Protein AF-A0A7X7YMW9-F1 (afdb_monomer)

Sequence (75 aa):
MLSVGHILTALLLIAFSIPLALGSIKMNPLYGVRIKKAFESEENWYKINKYGGRRLIFWSIVLICISIASLFCNQ

pLDDT: mean 95.55, std 7.61, range [54.41, 98.75]

Mean predicted aligned error: 3.04 Å

Solvent-accessible surface area (backbone atoms only — not comparable to full-atom values): 4104 Å² total; per-residue (Å²): 113,67,47,60,50,52,38,54,52,25,52,51,49,32,62,70,14,48,49,30,43,73,49,76,64,72,92,61,97,86,67,77,67,85,50,74,69,26,73,75,38,72,68,39,29,41,56,49,20,23,50,49,15,48,52,4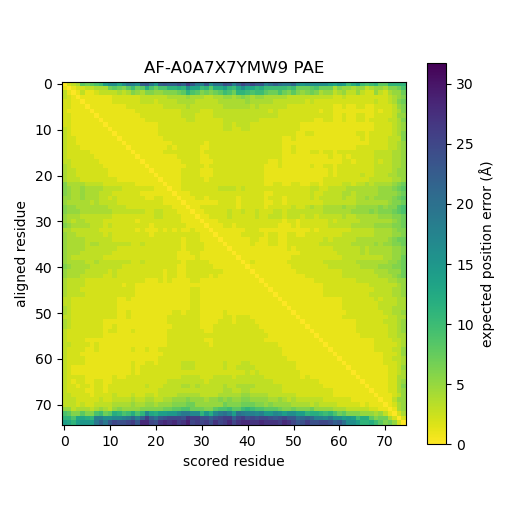7,32,54,53,23,51,52,48,36,54,52,30,56,51,46,62,68,71,75,103

Foldseek 3Di:
DVLVVLLVVLVVLLVLLVCLLVLVDFDDCPHFDDDPQLPPDRVSVNVRSNVVSVVSNVVSVVSNVVSVVCVVVVD

Radius of gyration: 15.01 Å; Cα contacts (8 Å, |Δi|>4): 73; chains: 1; bounding box: 26×20×46 Å

Structure (mmCIF, N/CA/C/O backbone):
data_AF-A0A7X7YMW9-F1
#
_entry.id   AF-A0A7X7YMW9-F1
#
loop_
_atom_site.group_PDB
_atom_site.id
_atom_site.type_symbol
_atom_site.label_atom_id
_atom_site.label_alt_id
_atom_site.label_comp_id
_atom_site.label_asym_id
_atom_site.label_entity_id
_atom_site.label_seq_id
_atom_site.pdbx_PDB_ins_code
_atom_site.Cartn_x
_atom_site.Cartn_y
_atom_site.Cartn_z
_atom_site.occupancy
_atom_site.B_iso_or_equiv
_atom_site.auth_seq_id
_atom_site.auth_comp_id
_atom_site.auth_asym_id
_atom_site.auth_atom_id
_atom_site.pdbx_PDB_model_num
ATOM 1 N N . MET A 1 1 ? 1.584 -2.230 -26.323 1.00 67.44 1 MET A N 1
ATOM 2 C CA . MET A 1 1 ? 0.601 -1.380 -25.602 1.00 67.44 1 MET A CA 1
ATOM 3 C C . MET A 1 1 ? 0.245 -1.943 -24.224 1.00 67.44 1 MET A C 1
ATOM 5 O O . MET A 1 1 ? 0.286 -1.188 -23.263 1.00 67.44 1 MET A O 1
ATOM 9 N N . LEU A 1 2 ? -0.022 -3.250 -24.093 1.00 86.62 2 LEU A N 1
ATOM 10 C CA . LEU A 1 2 ? -0.394 -3.882 -22.816 1.00 86.62 2 LEU A CA 1
ATOM 11 C C . LEU A 1 2 ? 0.669 -3.745 -21.701 1.00 86.62 2 LEU A C 1
ATOM 13 O O . LEU A 1 2 ? 0.337 -3.309 -20.603 1.00 86.62 2 LEU A O 1
ATOM 17 N N . SER A 1 3 ? 1.950 -4.020 -21.982 1.00 91.19 3 SER A N 1
ATOM 18 C CA . SER A 1 3 ? 3.023 -3.932 -20.971 1.00 91.19 3 SER A CA 1
ATOM 19 C C . SER A 1 3 ? 3.240 -2.511 -20.441 1.00 91.19 3 SER A C 1
ATOM 21 O O . SER A 1 3 ? 3.479 -2.325 -19.252 1.00 91.19 3 SER A O 1
ATOM 23 N N . VAL A 1 4 ? 3.093 -1.496 -21.301 1.00 92.69 4 VAL A N 1
ATOM 24 C CA . VAL A 1 4 ? 3.143 -0.083 -20.887 1.00 92.69 4 VAL A CA 1
ATOM 25 C C . VAL A 1 4 ? 1.977 0.238 -19.950 1.00 92.69 4 VAL A C 1
ATOM 27 O O . VAL A 1 4 ? 2.180 0.878 -18.921 1.00 92.69 4 VAL A O 1
ATOM 30 N N . GLY A 1 5 ? 0.775 -0.267 -20.253 1.00 95.62 5 GLY A N 1
ATOM 31 C CA . GLY A 1 5 ? -0.387 -0.155 -19.370 1.00 95.62 5 GLY A CA 1
ATOM 32 C C . GLY A 1 5 ? -0.126 -0.744 -17.982 1.00 95.62 5 GLY A C 1
ATOM 33 O O . GLY A 1 5 ? -0.359 -0.069 -16.984 1.00 95.62 5 GLY A O 1
ATOM 34 N N . HIS A 1 6 ? 0.440 -1.953 -17.904 1.00 95.69 6 HIS A N 1
ATOM 35 C CA . HIS A 1 6 ? 0.780 -2.586 -16.624 1.00 95.69 6 HIS A CA 1
ATOM 36 C C . HIS A 1 6 ? 1.809 -1.794 -15.810 1.00 95.69 6 HIS A C 1
ATOM 38 O O . HIS A 1 6 ? 1.650 -1.673 -14.596 1.00 95.69 6 HIS A O 1
ATOM 44 N N . ILE A 1 7 ? 2.827 -1.216 -16.460 1.00 97.19 7 ILE A N 1
ATOM 45 C CA . ILE A 1 7 ? 3.813 -0.358 -15.785 1.00 97.19 7 ILE A CA 1
ATOM 46 C C . ILE A 1 7 ? 3.121 0.867 -15.177 1.00 97.19 7 ILE A C 1
ATOM 48 O O . ILE A 1 7 ? 3.331 1.164 -14.002 1.00 97.19 7 ILE A O 1
ATOM 52 N N . LEU A 1 8 ? 2.251 1.545 -15.933 1.00 97.69 8 LEU A N 1
ATOM 53 C CA . LEU A 1 8 ? 1.505 2.705 -15.432 1.00 97.69 8 LEU A CA 1
ATOM 54 C C . LEU A 1 8 ? 0.581 2.334 -14.265 1.00 97.69 8 LEU A C 1
ATOM 56 O O . LEU A 1 8 ? 0.557 3.032 -13.250 1.00 97.69 8 LEU A O 1
ATOM 60 N N . THR A 1 9 ? -0.139 1.213 -14.364 1.00 97.62 9 THR A N 1
ATOM 61 C CA . THR A 1 9 ? -0.976 0.706 -13.268 1.00 97.62 9 THR A CA 1
ATOM 62 C C . THR A 1 9 ? -0.145 0.395 -12.023 1.00 97.62 9 THR A C 1
ATOM 64 O O . THR A 1 9 ? -0.532 0.783 -10.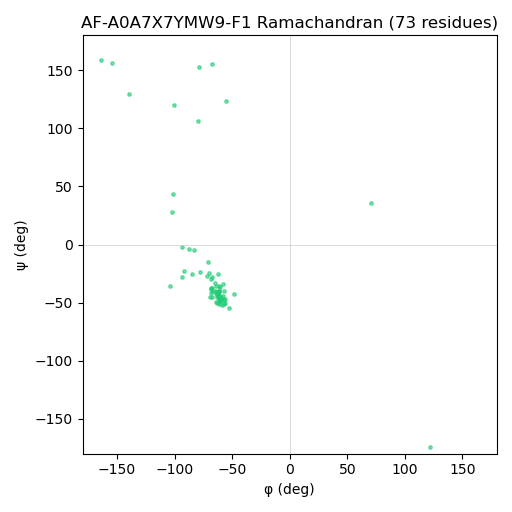923 1.00 97.62 9 THR A O 1
ATOM 67 N N . ALA A 1 10 ? 1.012 -0.251 -12.170 1.00 98.19 10 ALA A N 1
ATOM 68 C CA . ALA A 1 10 ? 1.892 -0.567 -11.049 1.00 98.19 10 ALA A CA 1
ATOM 69 C C . ALA A 1 10 ? 2.440 0.696 -10.365 1.00 98.19 10 ALA A C 1
ATOM 71 O O . ALA A 1 10 ? 2.463 0.769 -9.137 1.00 98.19 10 ALA A O 1
ATOM 72 N N . LEU A 1 11 ? 2.824 1.718 -11.137 1.00 98.50 11 LEU A N 1
ATOM 73 C CA . LEU A 1 11 ? 3.264 3.007 -10.594 1.00 98.50 11 LEU A CA 1
ATOM 74 C C . LEU A 1 11 ? 2.149 3.704 -9.802 1.00 98.50 11 LEU A C 1
ATOM 76 O O . LEU A 1 11 ? 2.404 4.215 -8.711 1.00 98.50 11 LEU A O 1
ATOM 80 N N . LEU A 1 12 ? 0.907 3.669 -10.298 1.00 98.44 12 LEU A N 1
ATOM 81 C CA . LEU A 1 12 ? -0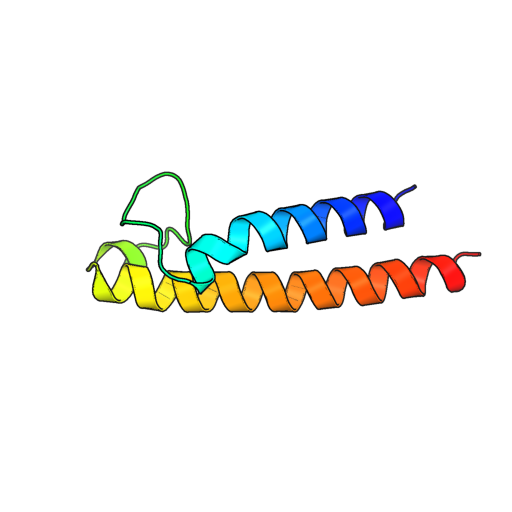.259 4.175 -9.566 1.00 98.44 12 LEU A CA 1
ATOM 82 C C . LEU A 1 12 ? -0.478 3.413 -8.254 1.00 98.44 12 LEU A C 1
ATOM 84 O O . LEU A 1 12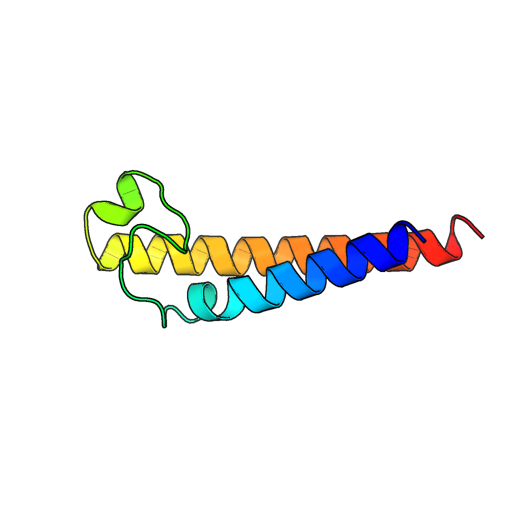 ? -0.675 4.033 -7.209 1.00 98.44 12 LEU A O 1
ATOM 88 N N . LEU A 1 13 ? -0.398 2.079 -8.276 1.00 98.31 13 LEU A N 1
ATOM 89 C CA . LEU A 1 13 ? -0.525 1.259 -7.068 1.00 98.31 13 LEU A CA 1
ATOM 90 C C . LEU A 1 13 ? 0.571 1.573 -6.046 1.00 98.31 13 LEU A C 1
ATOM 92 O O . LEU A 1 13 ? 0.272 1.666 -4.855 1.00 98.31 13 LEU A O 1
ATOM 96 N N . ILE A 1 14 ? 1.815 1.794 -6.484 1.00 98.75 14 ILE A N 1
ATOM 97 C CA . ILE A 1 14 ? 2.912 2.232 -5.609 1.00 98.75 14 ILE A CA 1
ATOM 98 C C . ILE A 1 14 ? 2.576 3.586 -4.986 1.00 98.75 14 ILE A C 1
ATOM 100 O O . ILE A 1 14 ? 2.617 3.707 -3.761 1.00 98.75 14 ILE A O 1
ATOM 104 N N . ALA A 1 15 ? 2.184 4.574 -5.795 1.00 98.56 15 ALA A N 1
ATOM 105 C CA . ALA A 1 15 ? 1.843 5.912 -5.316 1.00 98.56 15 ALA A CA 1
ATOM 106 C C . ALA A 1 15 ? 0.739 5.871 -4.246 1.00 98.56 15 ALA A C 1
ATOM 108 O O . ALA A 1 15 ? 0.903 6.433 -3.163 1.00 98.56 15 ALA A O 1
ATOM 109 N N . PHE A 1 16 ? -0.339 5.119 -4.489 1.00 98.00 16 PHE A N 1
ATOM 110 C CA . PHE A 1 16 ? -1.412 4.922 -3.512 1.00 98.00 16 PHE A CA 1
ATO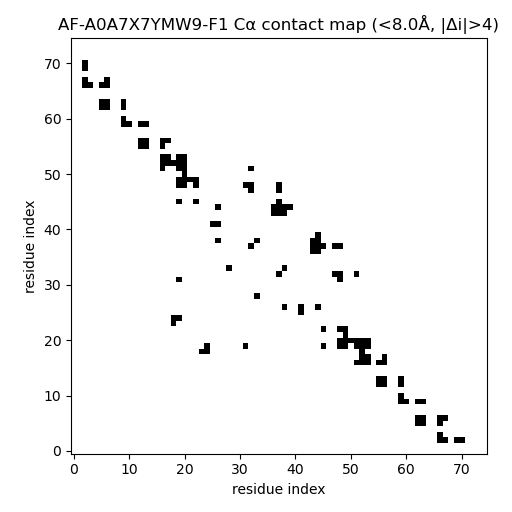M 111 C C . PHE A 1 16 ? -1.020 4.041 -2.321 1.00 98.00 16 PHE A C 1
ATOM 113 O O . PHE A 1 16 ? -1.725 4.032 -1.318 1.00 98.00 16 PHE A O 1
ATOM 120 N N . SER A 1 17 ? 0.074 3.292 -2.376 1.00 98.44 17 SER A N 1
ATOM 121 C CA . SER A 1 17 ? 0.507 2.449 -1.256 1.00 98.44 17 SER A CA 1
ATOM 122 C C . SER A 1 17 ? 1.469 3.160 -0.309 1.00 98.44 17 SER A C 1
ATOM 124 O O . SER A 1 17 ? 1.559 2.777 0.859 1.00 98.44 17 SER A O 1
ATOM 126 N N . ILE A 1 18 ? 2.172 4.197 -0.777 1.00 98.56 18 ILE A N 1
ATOM 127 C CA . ILE A 1 18 ? 3.160 4.942 0.017 1.00 98.56 18 ILE A CA 1
ATOM 128 C C . ILE A 1 18 ? 2.548 5.528 1.304 1.00 98.56 18 ILE A C 1
ATOM 130 O O . ILE A 1 18 ? 3.088 5.242 2.376 1.00 98.56 18 ILE A O 1
ATOM 134 N N . PRO A 1 19 ? 1.414 6.260 1.279 1.00 98.25 19 PRO A N 1
ATOM 135 C CA . PRO A 1 19 ? 0.836 6.818 2.505 1.00 98.25 19 PRO A CA 1
ATOM 136 C C . PRO A 1 19 ? 0.441 5.739 3.525 1.00 98.25 19 PRO A C 1
ATOM 138 O O . PRO A 1 19 ? 0.627 5.905 4.733 1.00 98.25 19 PRO A O 1
ATOM 141 N N . LEU A 1 20 ? -0.040 4.587 3.044 1.00 98.00 20 LEU A N 1
ATOM 142 C CA . LEU A 1 20 ? -0.378 3.437 3.886 1.00 98.00 20 LEU A CA 1
ATOM 143 C C . LEU A 1 20 ? 0.876 2.815 4.517 1.00 98.00 20 LEU A C 1
ATOM 145 O O . LEU A 1 20 ? 0.896 2.558 5.719 1.00 98.00 20 LEU A O 1
ATOM 149 N N . ALA A 1 21 ? 1.942 2.628 3.731 1.00 98.44 21 ALA A N 1
ATOM 150 C CA . ALA A 1 21 ? 3.215 2.061 4.180 1.00 98.44 21 ALA A CA 1
ATOM 151 C C . ALA A 1 21 ? 3.936 2.944 5.215 1.00 98.44 21 ALA A C 1
ATOM 153 O O . ALA A 1 21 ? 4.599 2.418 6.118 1.00 98.44 21 ALA A O 1
ATOM 154 N N . LEU A 1 22 ? 3.784 4.267 5.098 1.00 98.25 22 LEU A N 1
ATOM 155 C CA . LEU A 1 22 ? 4.270 5.253 6.066 1.00 98.25 22 LEU A CA 1
ATOM 156 C C . LEU A 1 22 ? 3.365 5.347 7.304 1.00 98.25 22 LEU A C 1
ATOM 158 O O . LEU A 1 22 ? 3.827 5.705 8.386 1.00 98.25 22 LEU A O 1
ATOM 162 N N . GLY A 1 23 ? 2.094 4.957 7.182 1.00 97.38 23 GLY A N 1
ATOM 163 C CA . GLY A 1 23 ? 1.097 5.088 8.241 1.00 97.38 23 GLY A CA 1
ATOM 164 C C . GLY A 1 23 ? 0.690 6.536 8.491 1.00 97.38 23 GLY A C 1
ATOM 165 O O . GLY A 1 23 ? 0.458 6.906 9.634 1.00 97.38 23 GLY A O 1
ATOM 166 N N . SER A 1 24 ? 0.626 7.355 7.440 1.00 97.25 24 SER A N 1
ATOM 167 C CA . SER A 1 24 ? 0.198 8.759 7.520 1.00 97.25 24 SER A CA 1
ATOM 168 C C . SER A 1 24 ? -1.319 8.942 7.385 1.00 97.25 24 SER A C 1
ATOM 170 O O . SER A 1 24 ? -1.827 10.056 7.495 1.00 97.25 24 SER A O 1
ATOM 172 N N . ILE A 1 25 ? -2.054 7.855 7.142 1.00 97.56 25 ILE A N 1
ATOM 173 C CA . ILE A 1 25 ? -3.493 7.869 6.874 1.00 97.56 25 ILE A CA 1
ATOM 174 C C . ILE A 1 25 ? -4.262 7.481 8.131 1.00 97.56 25 ILE A C 1
ATOM 176 O O . ILE A 1 25 ? -4.115 6.363 8.625 1.00 97.56 25 ILE A O 1
ATOM 180 N N . LYS A 1 26 ? -5.119 8.387 8.612 1.00 97.62 26 LYS A N 1
ATOM 181 C CA . LYS A 1 26 ? -6.052 8.117 9.715 1.00 97.62 26 LYS A CA 1
ATOM 182 C C . LYS A 1 26 ? -7.123 7.102 9.305 1.00 97.62 26 LYS A C 1
ATOM 184 O O . LYS A 1 26 ? -7.453 6.975 8.123 1.00 97.62 26 LYS A O 1
ATOM 189 N N . MET A 1 27 ? -7.683 6.410 10.296 1.00 98.06 27 MET A N 1
ATOM 190 C CA . MET A 1 27 ? -8.768 5.448 10.099 1.00 98.06 27 MET A CA 1
ATOM 191 C C . MET A 1 27 ? -9.958 6.090 9.385 1.00 98.06 27 MET A C 1
ATOM 193 O O . MET A 1 27 ? -10.482 7.108 9.828 1.00 98.06 27 MET A O 1
ATOM 197 N N . ASN A 1 28 ? -10.355 5.513 8.249 1.00 97.19 28 ASN A N 1
ATOM 198 C CA . ASN A 1 28 ? -11.412 6.056 7.400 1.00 97.19 28 ASN A CA 1
ATOM 199 C C . ASN A 1 28 ? -12.090 4.944 6.565 1.00 97.19 28 ASN A C 1
ATOM 201 O O . ASN A 1 28 ? -11.474 3.910 6.298 1.00 97.19 28 ASN A O 1
ATOM 205 N N . PRO A 1 29 ? -13.343 5.136 6.116 1.00 95.31 29 PRO A N 1
ATOM 206 C CA . PRO A 1 29 ? -14.088 4.104 5.391 1.00 95.31 29 PRO A CA 1
ATOM 207 C C . PRO A 1 29 ? -13.780 4.027 3.882 1.00 95.31 29 PRO A C 1
ATOM 209 O O . PRO A 1 29 ? -14.294 3.132 3.204 1.00 95.31 29 PRO A O 1
ATOM 212 N N . LEU A 1 30 ? -12.959 4.929 3.332 1.00 96.50 30 LEU A N 1
ATOM 213 C CA . LEU A 1 30 ? -12.770 5.084 1.882 1.00 96.50 30 LEU A CA 1
ATOM 214 C C . LEU A 1 30 ? -11.448 4.505 1.370 1.00 96.50 30 LEU A C 1
ATOM 216 O O . LEU A 1 30 ? -11.407 3.952 0.275 1.00 96.50 30 LEU A O 1
ATOM 220 N N . TYR A 1 31 ? -10.378 4.600 2.1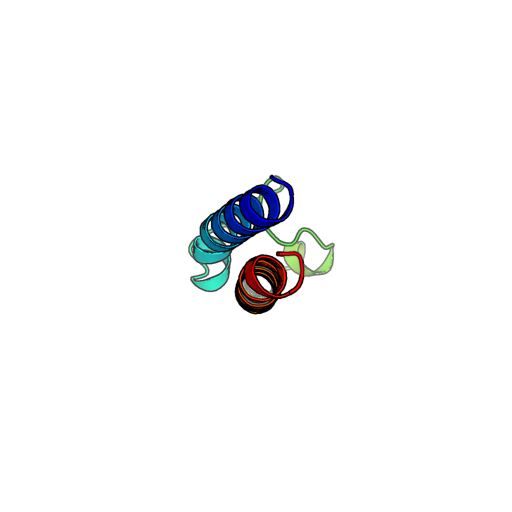54 1.00 96.50 31 TYR A N 1
ATOM 221 C CA . TYR A 1 31 ? -9.015 4.383 1.688 1.00 96.50 31 TYR A CA 1
ATOM 222 C C . TYR A 1 31 ? -8.169 3.613 2.706 1.00 96.50 31 TYR A C 1
ATOM 224 O O . TYR A 1 31 ? -8.110 3.974 3.881 1.00 96.50 31 TYR A O 1
ATOM 232 N N . GLY A 1 32 ? -7.506 2.557 2.225 1.00 97.19 32 GLY A N 1
ATOM 233 C CA . GLY A 1 32 ? -6.729 1.608 3.021 1.00 97.19 32 GLY A CA 1
ATOM 234 C C . GLY A 1 32 ? -7.221 0.163 2.883 1.00 97.19 32 GLY A C 1
ATOM 235 O O . GLY A 1 32 ? -8.117 -0.149 2.096 1.00 97.19 32 GLY A O 1
ATOM 236 N N . VAL A 1 33 ? -6.639 -0.736 3.673 1.00 97.62 33 VAL A N 1
ATOM 237 C CA . VAL A 1 33 ? -7.087 -2.121 3.849 1.00 97.62 33 VAL A CA 1
ATOM 238 C C . VAL A 1 33 ? -8.265 -2.131 4.824 1.00 97.62 33 VAL A C 1
ATOM 240 O O . VAL A 1 33 ? -8.098 -1.960 6.028 1.00 97.62 33 VAL A O 1
ATOM 243 N N . ARG A 1 34 ? -9.471 -2.338 4.291 1.00 97.00 34 ARG A N 1
ATOM 244 C CA . ARG A 1 34 ? -10.751 -2.145 4.999 1.00 97.00 34 ARG A CA 1
ATOM 245 C C . ARG A 1 34 ? -11.382 -3.452 5.480 1.00 97.00 34 ARG A C 1
ATOM 247 O O . ARG A 1 34 ? -12.577 -3.681 5.320 1.00 97.00 34 ARG A O 1
ATOM 254 N N . ILE A 1 35 ? -10.570 -4.335 6.048 1.00 97.69 35 ILE A N 1
ATOM 255 C CA . ILE A 1 35 ? -11.082 -5.544 6.705 1.00 97.69 35 ILE A CA 1
ATOM 256 C C . ILE A 1 35 ? -11.624 -5.189 8.094 1.00 97.69 35 ILE A C 1
ATOM 258 O O . ILE A 1 35 ? -11.119 -4.257 8.717 1.00 97.69 35 ILE A O 1
ATOM 262 N N . LYS A 1 36 ? -12.598 -5.950 8.620 1.00 97.88 36 LYS A N 1
ATOM 263 C CA . LYS A 1 36 ? -13.193 -5.699 9.954 1.00 97.88 36 LYS A CA 1
ATOM 264 C C . LYS A 1 36 ? -12.126 -5.495 11.038 1.00 97.88 36 LYS A C 1
ATOM 266 O O . LYS A 1 36 ? -12.202 -4.538 11.797 1.00 97.88 36 LYS A O 1
ATOM 271 N N . LYS A 1 37 ? -11.070 -6.317 11.010 1.00 98.31 37 LYS A N 1
ATOM 272 C CA . LYS A 1 37 ? -9.942 -6.255 11.950 1.00 98.31 37 LYS A CA 1
ATOM 273 C C . LYS A 1 37 ? -9.215 -4.904 11.963 1.00 98.31 37 LYS A C 1
ATOM 275 O O . LYS A 1 37 ? -8.741 -4.483 13.012 1.00 98.31 37 LYS A O 1
ATOM 280 N N . ALA A 1 38 ? -9.132 -4.222 10.818 1.00 98.00 38 ALA A N 1
ATOM 281 C CA . ALA A 1 38 ? -8.475 -2.920 10.702 1.00 98.00 38 ALA A CA 1
ATOM 282 C C . ALA A 1 38 ? -9.249 -1.802 11.409 1.00 98.00 38 ALA A C 1
ATOM 284 O O . ALA A 1 38 ? -8.637 -0.819 11.805 1.00 98.00 38 ALA A O 1
ATOM 285 N N . PHE A 1 39 ? -10.562 -1.962 11.591 1.00 98.44 39 PHE A N 1
ATOM 286 C CA . PHE A 1 39 ? -11.422 -0.979 12.251 1.00 98.44 39 PHE A CA 1
ATOM 287 C C . PHE A 1 39 ? -11.617 -1.230 13.752 1.00 98.44 39 PHE A C 1
ATOM 289 O O . PHE A 1 39 ? -12.290 -0.448 14.413 1.00 98.44 39 PHE A O 1
ATOM 296 N N . GLU A 1 40 ? -11.043 -2.300 14.309 1.00 98.44 40 GLU A N 1
ATOM 297 C CA . GLU A 1 40 ? -11.174 -2.606 15.742 1.00 98.44 40 GLU A CA 1
ATOM 298 C C . GLU A 1 40 ? -10.380 -1.644 16.641 1.00 98.44 40 GLU A C 1
ATOM 300 O O . GLU A 1 40 ? -10.735 -1.462 17.802 1.00 98.44 40 GLU A O 1
ATOM 305 N N . SER A 1 41 ? -9.297 -1.044 16.137 1.00 98.38 41 SER A N 1
ATOM 306 C CA . SER A 1 41 ? -8.493 -0.053 16.863 1.00 98.38 41 SER A CA 1
ATOM 307 C C . SER A 1 41 ? -7.585 0.734 15.915 1.00 98.38 41 SER A C 1
ATOM 309 O O . SER A 1 41 ? -7.230 0.246 14.840 1.00 98.38 41 SER A O 1
ATOM 311 N N . GLU A 1 42 ? -7.135 1.926 16.325 1.00 98.00 42 GLU A N 1
ATOM 312 C CA . GLU A 1 42 ? -6.135 2.691 15.560 1.00 98.00 42 GLU A CA 1
ATOM 313 C C . GLU A 1 42 ? -4.815 1.923 15.401 1.00 98.00 42 GLU A C 1
ATOM 315 O O . GLU A 1 42 ? -4.179 1.957 14.348 1.00 98.00 42 GLU A O 1
ATOM 320 N N . GLU A 1 43 ? -4.410 1.175 16.427 1.00 98.31 43 GLU A N 1
ATOM 321 C CA . GLU A 1 43 ? -3.215 0.339 16.362 1.00 98.31 43 GLU A CA 1
ATOM 322 C C . GLU A 1 43 ? -3.344 -0.737 15.272 1.00 98.31 43 GLU A C 1
ATOM 324 O O . GLU A 1 43 ? -2.429 -0.910 14.459 1.00 98.31 43 GLU A O 1
ATOM 329 N N . ASN A 1 44 ? -4.491 -1.425 15.205 1.00 98.56 44 ASN A N 1
ATOM 330 C CA . ASN A 1 44 ? -4.767 -2.402 14.153 1.00 98.56 44 ASN A CA 1
ATOM 331 C C . ASN A 1 44 ? -4.812 -1.734 12.780 1.00 98.56 44 ASN A C 1
ATOM 333 O O . ASN A 1 44 ? -4.230 -2.269 11.833 1.00 98.56 44 ASN A O 1
ATOM 337 N N . TRP A 1 45 ? -5.443 -0.561 12.681 1.00 98.62 45 TRP A N 1
ATOM 338 C CA . TRP A 1 45 ? -5.487 0.226 11.455 1.00 98.62 45 TRP A CA 1
ATOM 339 C C . TRP A 1 45 ? -4.080 0.458 10.902 1.00 98.62 45 TRP A C 1
ATOM 341 O O . TRP A 1 45 ? -3.802 0.088 9.758 1.00 98.62 45 TRP A O 1
ATOM 351 N N . TYR A 1 46 ? -3.169 1.003 11.714 1.00 98.56 46 TYR A N 1
ATOM 352 C CA . TYR A 1 46 ? -1.807 1.291 11.272 1.00 98.56 46 TYR A CA 1
ATOM 353 C C . TYR A 1 46 ? -0.994 0.022 11.011 1.00 98.56 46 TYR A C 1
ATOM 355 O O . TYR A 1 46 ? -0.282 -0.029 10.009 1.00 98.56 46 TYR A O 1
ATOM 363 N N . LYS A 1 47 ? -1.091 -1.016 11.854 1.00 98.62 47 LYS A N 1
ATOM 364 C CA . LYS A 1 47 ? -0.364 -2.282 11.640 1.00 98.62 47 LYS A CA 1
ATOM 365 C C . LYS A 1 47 ? -0.761 -2.938 10.317 1.00 98.62 47 LYS A C 1
ATOM 367 O O . LYS A 1 47 ? 0.109 -3.284 9.515 1.00 98.62 47 LYS A O 1
ATOM 372 N N . ILE A 1 48 ? -2.063 -3.064 10.063 1.00 98.69 48 ILE A N 1
ATOM 373 C CA . ILE A 1 48 ? -2.595 -3.720 8.864 1.00 98.69 48 ILE A CA 1
ATOM 374 C C . ILE A 1 48 ? -2.315 -2.882 7.616 1.00 98.69 48 ILE A C 1
ATOM 376 O O . ILE A 1 48 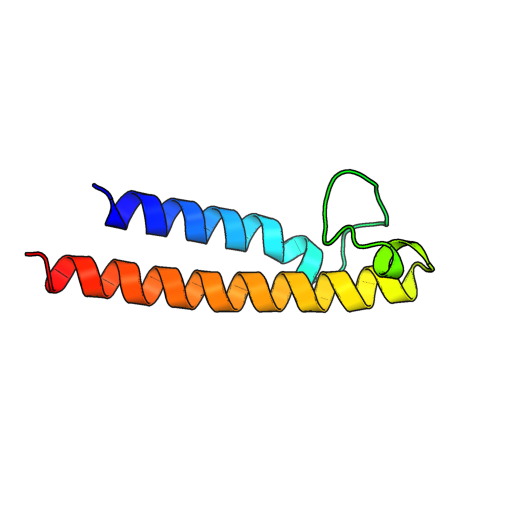? -1.842 -3.427 6.620 1.00 98.69 48 ILE A O 1
ATOM 380 N N . ASN A 1 49 ? -2.538 -1.565 7.657 1.00 98.62 49 ASN A N 1
ATOM 381 C CA . ASN A 1 49 ? -2.296 -0.702 6.499 1.00 98.62 49 ASN A CA 1
ATOM 382 C C . ASN A 1 49 ? -0.808 -0.569 6.159 1.00 98.62 49 ASN A C 1
ATOM 384 O O . ASN A 1 49 ? -0.463 -0.622 4.979 1.00 98.62 49 ASN A O 1
ATOM 388 N N . LYS A 1 50 ? 0.089 -0.487 7.154 1.00 98.69 50 LYS A N 1
ATOM 389 C CA . LYS A 1 50 ? 1.539 -0.499 6.898 1.00 98.69 50 LYS A CA 1
ATOM 390 C C . LYS A 1 50 ? 1.968 -1.798 6.226 1.00 98.69 50 LYS A C 1
ATOM 392 O O . LYS A 1 50 ? 2.728 -1.764 5.259 1.00 98.69 50 LYS A O 1
ATOM 397 N N . TYR A 1 51 ? 1.471 -2.937 6.709 1.00 98.62 51 TYR A N 1
ATOM 398 C CA . TYR A 1 51 ? 1.750 -4.233 6.095 1.00 98.62 51 TYR A CA 1
ATOM 399 C C . TYR A 1 51 ? 1.190 -4.321 4.668 1.00 98.62 51 TYR A C 1
ATOM 401 O O . TYR A 1 51 ? 1.928 -4.647 3.739 1.00 98.62 51 TYR A O 1
ATOM 409 N N . GLY A 1 52 ? -0.088 -3.979 4.481 1.00 98.31 52 GLY A N 1
ATOM 410 C CA . GLY A 1 52 ? -0.765 -4.005 3.186 1.00 98.31 52 GLY A CA 1
ATOM 411 C C . GLY A 1 52 ? -0.096 -3.100 2.154 1.00 98.31 52 GLY A C 1
ATOM 412 O O . GLY A 1 52 ? 0.217 -3.558 1.059 1.00 98.31 52 GLY A O 1
ATOM 413 N N . GLY A 1 53 ? 0.219 -1.856 2.528 1.00 98.44 53 GLY A N 1
ATOM 414 C CA . GLY A 1 53 ? 0.931 -0.910 1.669 1.00 98.44 53 GLY A CA 1
ATOM 415 C C . GLY A 1 53 ? 2.304 -1.434 1.245 1.00 98.44 53 GLY A C 1
ATOM 416 O O . GLY A 1 53 ? 2.619 -1.443 0.059 1.00 98.44 53 GLY A O 1
ATOM 417 N N . ARG A 1 54 ? 3.107 -1.968 2.177 1.00 98.69 54 ARG A N 1
ATOM 418 C CA . ARG A 1 54 ? 4.423 -2.556 1.849 1.00 98.69 54 ARG A CA 1
ATOM 419 C C . ARG A 1 54 ? 4.311 -3.755 0.907 1.00 98.69 54 ARG A C 1
ATOM 421 O O . ARG A 1 54 ? 5.115 -3.884 -0.013 1.00 98.69 54 ARG A O 1
ATOM 428 N N . ARG A 1 55 ? 3.322 -4.631 1.117 1.00 98.56 55 ARG A N 1
ATOM 429 C CA . ARG A 1 55 ? 3.088 -5.792 0.244 1.00 98.56 55 ARG A CA 1
ATOM 430 C C . ARG A 1 55 ? 2.631 -5.375 -1.148 1.00 98.56 55 ARG A C 1
ATOM 432 O O . ARG A 1 55 ? 3.115 -5.946 -2.120 1.00 98.56 55 ARG A O 1
ATOM 439 N N . LEU A 1 56 ? 1.764 -4.370 -1.252 1.00 98.31 56 LEU A N 1
ATOM 440 C CA . LEU A 1 56 ? 1.298 -3.867 -2.540 1.00 98.31 56 LEU A CA 1
ATOM 441 C C . LEU A 1 56 ? 2.424 -3.166 -3.318 1.00 98.31 56 LEU A C 1
ATOM 443 O O . LEU A 1 56 ? 2.548 -3.392 -4.520 1.00 98.31 56 LEU A O 1
ATOM 447 N N . ILE A 1 57 ? 3.308 -2.422 -2.640 1.00 98.75 57 ILE A N 1
ATOM 448 C CA . ILE A 1 57 ? 4.537 -1.873 -3.246 1.00 98.75 57 ILE A CA 1
ATOM 449 C C . ILE A 1 57 ? 5.415 -3.001 -3.792 1.00 98.75 57 ILE A C 1
ATOM 451 O O . ILE A 1 57 ? 5.789 -2.966 -4.961 1.00 98.75 57 ILE A O 1
ATOM 455 N N . PHE A 1 58 ? 5.711 -4.017 -2.975 1.00 98.75 58 PHE A N 1
ATOM 456 C CA . PHE A 1 58 ? 6.554 -5.144 -3.384 1.00 98.75 58 PHE A CA 1
ATOM 457 C C . PHE A 1 58 ? 6.016 -5.841 -4.642 1.00 98.75 58 PHE A C 1
ATOM 459 O O . PHE A 1 58 ? 6.745 -6.001 -5.618 1.00 98.75 58 PHE A O 1
ATOM 466 N N . TRP A 1 59 ? 4.731 -6.201 -4.659 1.00 98.56 59 TRP A N 1
ATOM 467 C CA . TRP A 1 59 ? 4.128 -6.869 -5.816 1.00 98.56 59 TRP A CA 1
ATOM 468 C C . TRP A 1 59 ? 4.015 -5.965 -7.046 1.00 98.56 59 TRP A C 1
ATOM 470 O O . TRP A 1 59 ? 4.134 -6.453 -8.167 1.00 98.56 59 TRP A O 1
ATOM 480 N N . SER A 1 60 ? 3.865 -4.653 -6.859 1.00 98.56 60 SER A N 1
ATOM 481 C CA . SER A 1 60 ? 3.898 -3.695 -7.968 1.00 98.56 60 SER A CA 1
ATOM 482 C C . SER A 1 60 ? 5.294 -3.599 -8.593 1.00 98.56 60 SER A C 1
ATOM 484 O O . SER A 1 60 ? 5.409 -3.535 -9.812 1.00 98.56 60 SER A O 1
ATOM 486 N N . ILE A 1 61 ? 6.364 -3.667 -7.791 1.00 98.62 61 ILE A N 1
ATOM 487 C CA . ILE A 1 61 ? 7.744 -3.740 -8.301 1.00 98.62 61 ILE A CA 1
ATOM 488 C C . ILE A 1 61 ? 7.948 -5.030 -9.105 1.00 98.62 61 ILE A C 1
ATOM 490 O O . ILE A 1 61 ? 8.471 -4.977 -10.215 1.00 98.62 61 ILE A O 1
ATOM 494 N N . VAL A 1 62 ? 7.480 -6.175 -8.592 1.00 98.31 62 VAL A N 1
ATOM 495 C CA . VAL A 1 62 ? 7.524 -7.451 -9.329 1.00 98.31 62 VAL A CA 1
ATOM 496 C C . VAL A 1 62 ? 6.780 -7.340 -10.666 1.00 98.31 62 VAL A C 1
ATOM 498 O O . VAL A 1 62 ? 7.312 -7.754 -11.696 1.00 98.31 62 VAL A O 1
ATOM 501 N N . LEU A 1 63 ? 5.591 -6.727 -10.677 1.00 97.69 63 LEU A N 1
ATOM 502 C CA . LEU A 1 63 ? 4.816 -6.494 -11.898 1.00 97.69 63 LEU A CA 1
ATOM 503 C C . LEU A 1 63 ? 5.567 -5.606 -12.901 1.00 97.69 63 LEU A C 1
ATOM 505 O O . LEU A 1 63 ? 5.543 -5.901 -14.096 1.00 97.69 63 LEU A O 1
ATOM 509 N N . ILE A 1 64 ? 6.260 -4.559 -12.441 1.00 98.00 64 ILE A N 1
ATOM 510 C CA . ILE A 1 64 ? 7.109 -3.715 -13.297 1.00 98.00 64 ILE A CA 1
ATOM 511 C C . ILE A 1 64 ? 8.238 -4.546 -13.909 1.00 98.00 64 ILE A C 1
ATOM 513 O O . ILE A 1 64 ? 8.410 -4.506 -15.124 1.00 98.00 64 ILE A O 1
ATOM 517 N N . CYS A 1 65 ? 8.963 -5.341 -13.115 1.00 97.50 65 CYS A N 1
ATOM 518 C CA . CYS A 1 65 ? 10.054 -6.183 -13.616 1.00 97.50 65 CYS A CA 1
ATOM 519 C C . CYS A 1 65 ? 9.575 -7.172 -14.689 1.00 97.50 65 CYS A C 1
ATOM 521 O O . CYS A 1 65 ? 10.190 -7.274 -15.749 1.00 97.50 65 CYS A O 1
ATOM 523 N N . ILE A 1 66 ? 8.451 -7.857 -14.448 1.00 96.38 66 ILE A N 1
ATOM 524 C CA . ILE A 1 66 ? 7.848 -8.781 -15.421 1.00 96.38 66 ILE A CA 1
ATOM 525 C C . ILE A 1 66 ? 7.404 -8.024 -16.678 1.00 96.38 66 ILE A C 1
ATOM 527 O O . ILE A 1 66 ? 7.647 -8.477 -17.794 1.00 96.38 66 ILE A O 1
ATOM 531 N N . SER A 1 67 ? 6.783 -6.853 -16.515 1.00 95.44 67 SER A N 1
ATOM 532 C CA . SER A 1 67 ? 6.314 -6.044 -17.643 1.00 95.44 67 SER A CA 1
ATOM 533 C C . SER A 1 67 ? 7.476 -5.549 -18.502 1.00 95.44 67 SER A C 1
ATOM 535 O O . SER A 1 67 ? 7.377 -5.604 -19.724 1.00 95.44 67 SER A O 1
ATOM 537 N N . ILE A 1 68 ? 8.590 -5.140 -17.890 1.00 94.94 68 ILE A N 1
ATOM 538 C CA . ILE A 1 68 ? 9.821 -4.766 -18.596 1.00 94.94 68 ILE A CA 1
ATOM 539 C C . ILE A 1 68 ? 10.403 -5.975 -19.333 1.00 94.94 68 ILE A C 1
ATOM 541 O O . ILE A 1 68 ? 10.653 -5.875 -20.528 1.00 94.94 68 ILE A O 1
ATOM 545 N N . ALA A 1 69 ? 10.553 -7.128 -18.673 1.00 94.44 69 ALA A N 1
ATOM 546 C CA . ALA A 1 69 ? 11.046 -8.346 -19.321 1.00 94.44 69 ALA A CA 1
ATOM 547 C C . ALA A 1 69 ? 10.177 -8.742 -20.529 1.00 94.44 69 ALA A C 1
ATOM 549 O O . ALA A 1 69 ? 10.692 -9.079 -21.594 1.00 94.44 69 ALA A O 1
ATOM 550 N N . SER A 1 70 ? 8.852 -8.607 -20.405 1.00 92.56 70 SER A N 1
ATOM 551 C CA . SER A 1 70 ? 7.915 -8.911 -21.488 1.00 92.56 70 SER A CA 1
ATOM 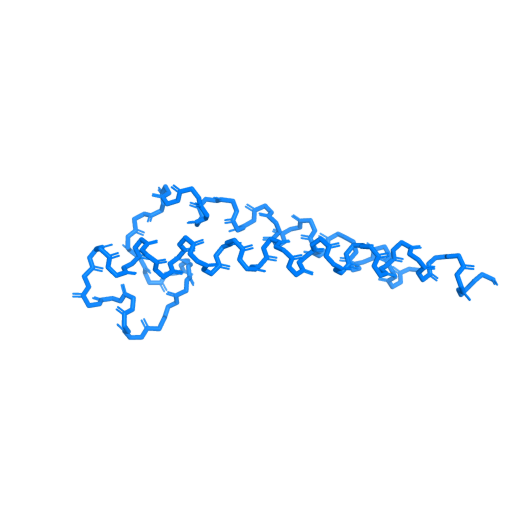552 C C . SER A 1 70 ? 8.094 -8.037 -22.732 1.00 92.56 70 SER A C 1
ATOM 554 O O . SER A 1 70 ? 7.740 -8.486 -23.817 1.00 92.56 70 SER A O 1
ATOM 556 N N . LEU A 1 71 ? 8.637 -6.818 -22.600 1.00 90.44 71 LEU A N 1
ATOM 557 C CA . LEU A 1 71 ? 8.907 -5.943 -23.747 1.00 90.44 71 LEU A CA 1
ATOM 558 C C . LEU A 1 71 ? 10.019 -6.497 -24.642 1.00 90.44 71 LEU A C 1
ATOM 560 O O . LEU A 1 71 ? 10.001 -6.227 -25.835 1.00 90.44 71 LEU A O 1
ATOM 564 N N . PHE A 1 72 ? 10.951 -7.264 -24.072 1.00 88.25 72 PHE A N 1
ATOM 565 C CA . PHE A 1 72 ? 12.062 -7.882 -24.796 1.00 88.25 72 PHE A CA 1
ATOM 566 C C . PHE A 1 72 ? 11.748 -9.314 -25.245 1.00 88.25 72 PHE A C 1
ATOM 568 O O . PHE A 1 72 ? 12.295 -9.775 -26.238 1.00 88.25 72 PHE A O 1
ATOM 575 N N . CYS A 1 73 ? 10.878 -10.031 -24.522 1.00 81.38 73 CYS A N 1
ATOM 576 C CA . CYS A 1 73 ? 10.489 -11.402 -24.872 1.00 81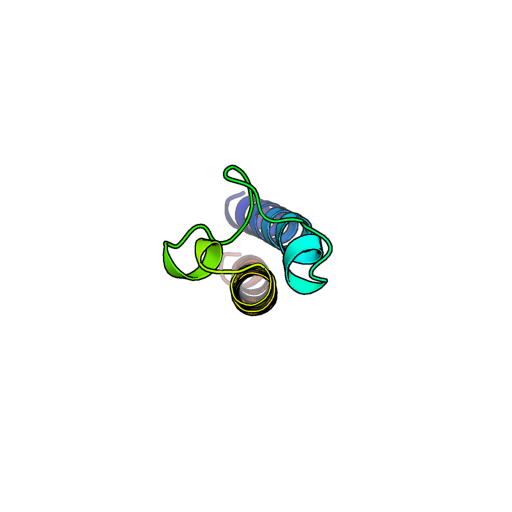.38 73 CYS A CA 1
ATOM 577 C C . CYS A 1 73 ? 9.341 -11.486 -25.892 1.00 81.38 73 CYS A C 1
ATOM 579 O O . CYS A 1 73 ? 9.227 -12.502 -26.566 1.00 81.38 73 CYS A O 1
ATOM 581 N N . ASN A 1 74 ? 8.479 -10.465 -25.983 1.00 62.94 74 ASN A N 1
ATOM 582 C CA . ASN A 1 74 ? 7.405 -10.372 -26.988 1.00 62.94 74 ASN A CA 1
ATOM 583 C C . ASN A 1 74 ? 7.767 -9.418 -28.142 1.00 62.94 74 ASN A C 1
ATOM 585 O O . ASN A 1 74 ? 6.875 -8.781 -28.710 1.00 62.94 74 ASN A O 1
ATOM 589 N N . GLN A 1 75 ? 9.060 -9.266 -28.431 1.00 54.41 75 GLN A N 1
ATOM 590 C CA . GLN A 1 75 ? 9.557 -8.498 -29.571 1.00 54.41 75 GLN A CA 1
ATOM 591 C C . GLN A 1 75 ? 9.863 -9.417 -30.751 1.00 54.41 75 GLN A C 1
ATOM 593 O O . GLN A 1 75 ? 10.332 -10.549 -30.500 1.00 54.41 75 GLN A O 1
#

Nearest PDB structures (foldseek):
  7uzg-assembly1_f  TM=5.740E-01  e=5.215E-01  Rattus norvegicus
  7u4t-assembly1_T  TM=5.584E-01  e=5.887E-01  Homo sapiens
  9b8o-assembly1_f  TM=5.879E-01  e=7.503E-01  Rattus norvegicus
  7unf-assembly1_n  TM=5.607E-01  e=6.255E-01  Homo sapiens
  9bru-assembly1_f  TM=6.011E-01  e=2.847E+00  Mus musculus

Secondary structure (DSSP, 8-state):
-HHHHHHHHHHHHHHHHHHHHHT-PPS-SSSS---GGGGS-HHHHHHHHHHHHHHHHHHHHHHHHHHHHHHHHT-